Protein AF-A0A1Y6CH41-F1 (afdb_monomer)

Organism: NCBI:txid1513793

Nearest PDB structures (foldseek):
  7mdz-assembly1_HH  TM=3.851E-01  e=5.092E+00  Oryctolagus cuniculus
  8rw1-assembly1_H  TM=3.804E-01  e=4.777E+00  Kluyveromyces lactis NRRL Y-1140
  5bwt-assembly1_A  TM=2.663E-01  e=3.700E+00  Homo sapiens
  5bwv-assembly1_A  TM=2.638E-01  e=6.168E+00  Homo sapiens

Foldseek 3Di:
DPPVVVVVVVVVVVVVVVVVVVPVQPPPDDPPPDPVLQPAPDPPLVPLAPDLFKKWWKFQWPPRAIEIEIDSHPVVLVCCLQVVDPSHQPVCVVTPTPDTSDMGTPVDNDPVVVLVVSVVVQVVVCVVRNNQRYAYRVRSDNDDDDPDD

pLDDT: mean 74.95, std 18.96, range [37.53, 95.12]

Secondary structure (DSSP, 8-state):
--HHHHHHHHHHHHHHHHHHHTTGGGSS---S----TTS-PPP-TTTTTS--S-EEEEEEEGGG-EEEEEES-HHHHHHHHHH-STTS-HHHHHS-EEEEEEEEE-----HHHHHHHHHHHHHHHHHHH-TTTEEEGGG-SSSPPP---

Structure (mmCIF, N/CA/C/O backbone):
data_AF-A0A1Y6CH41-F1
#
_entry.id   AF-A0A1Y6CH41-F1
#
loop_
_atom_site.group_PDB
_atom_site.id
_atom_site.type_symbol
_atom_site.label_atom_id
_atom_site.label_alt_id
_atom_site.label_comp_id
_atom_site.label_asym_id
_atom_site.label_entity_id
_atom_site.label_seq_id
_atom_site.pdbx_PDB_ins_code
_atom_site.Cartn_x
_atom_site.Cartn_y
_atom_site.Cartn_z
_atom_site.occupancy
_atom_site.B_iso_or_equiv
_atom_site.auth_seq_id
_atom_site.auth_comp_id
_atom_site.auth_asym_id
_atom_site.auth_atom_id
_atom_site.pdbx_PDB_model_num
ATOM 1 N N . MET A 1 1 ? -54.659 -36.230 17.495 1.00 55.53 1 MET A N 1
ATOM 2 C CA . MET A 1 1 ? -53.228 -36.479 17.191 1.00 55.53 1 MET A CA 1
ATOM 3 C C . MET A 1 1 ? -52.795 -35.747 15.906 1.00 55.53 1 MET A C 1
ATOM 5 O O . MET A 1 1 ? -52.421 -36.396 14.945 1.00 55.53 1 MET A O 1
ATOM 9 N N . TYR A 1 2 ? -52.825 -34.404 15.866 1.00 55.75 2 TYR A N 1
ATOM 10 C CA . TYR A 1 2 ? -52.482 -33.622 14.650 1.00 55.75 2 TYR A CA 1
ATOM 11 C C . TYR A 1 2 ? -51.278 -32.675 14.812 1.00 55.75 2 TYR A C 1
ATOM 13 O O . TYR A 1 2 ? -50.821 -32.097 13.834 1.00 55.75 2 TYR A O 1
ATOM 21 N N . ILE A 1 3 ? -50.734 -32.530 16.026 1.00 58.47 3 ILE A N 1
ATOM 22 C CA . ILE A 1 3 ? -49.701 -31.523 16.340 1.00 58.47 3 ILE A CA 1
ATOM 23 C C . ILE A 1 3 ? -48.289 -32.007 15.962 1.00 58.47 3 ILE A C 1
ATOM 25 O O . ILE A 1 3 ? -47.437 -31.220 15.563 1.00 58.47 3 ILE A O 1
ATOM 29 N N . VAL A 1 4 ? -48.035 -33.317 16.027 1.00 60.12 4 VAL A N 1
ATOM 30 C CA . VAL A 1 4 ? -46.702 -33.879 15.739 1.00 60.12 4 VAL A CA 1
ATOM 31 C C . VAL A 1 4 ? -46.393 -33.844 14.234 1.00 60.12 4 VAL A C 1
ATOM 33 O O . VAL A 1 4 ? -45.259 -33.584 13.839 1.00 60.12 4 VAL A O 1
ATOM 36 N N . GLY A 1 5 ? -47.409 -34.022 13.381 1.00 56.88 5 GLY A N 1
ATOM 37 C CA . GLY A 1 5 ? -47.248 -34.019 11.923 1.00 56.88 5 GLY A CA 1
ATOM 38 C C . GLY A 1 5 ? -46.904 -32.644 11.340 1.00 56.88 5 GLY A C 1
ATOM 39 O O . GLY A 1 5 ? -46.048 -32.544 10.463 1.00 56.88 5 GLY A O 1
ATOM 40 N N . THR A 1 6 ? -47.504 -31.567 11.855 1.00 60.62 6 THR A N 1
ATOM 41 C CA . THR A 1 6 ? -47.259 -30.190 11.387 1.00 60.62 6 THR A CA 1
ATOM 42 C C . THR A 1 6 ? -45.861 -29.694 11.737 1.00 60.62 6 THR A C 1
ATOM 44 O O . THR A 1 6 ? -45.226 -29.036 10.914 1.00 60.62 6 THR A O 1
ATOM 47 N N . ILE A 1 7 ? -45.333 -30.062 12.907 1.00 66.06 7 ILE A N 1
ATOM 48 C CA . ILE A 1 7 ? -43.971 -29.690 13.320 1.00 66.06 7 ILE A CA 1
ATOM 49 C C . ILE A 1 7 ? -42.929 -30.360 12.412 1.00 66.06 7 ILE A C 1
ATOM 51 O O . ILE A 1 7 ? -41.989 -29.704 11.959 1.00 66.06 7 ILE A O 1
ATOM 55 N N . ILE A 1 8 ? -43.125 -31.639 12.077 1.00 68.25 8 ILE A N 1
ATOM 56 C CA . ILE A 1 8 ? -42.236 -32.375 11.167 1.00 68.25 8 ILE A CA 1
ATOM 57 C C . ILE A 1 8 ? -42.280 -31.764 9.759 1.00 68.25 8 ILE A C 1
ATOM 59 O O . ILE A 1 8 ? -41.235 -31.578 9.134 1.00 68.25 8 ILE A O 1
ATOM 63 N N . PHE A 1 9 ? -43.463 -31.377 9.277 1.00 65.31 9 PHE A N 1
ATOM 64 C CA . PHE A 1 9 ? -43.615 -30.781 7.950 1.00 65.31 9 PHE A CA 1
ATOM 65 C C . PHE A 1 9 ? -42.946 -29.402 7.839 1.00 65.31 9 PHE A C 1
ATOM 67 O O . PHE A 1 9 ? -42.249 -29.131 6.861 1.00 65.31 9 PHE A O 1
ATOM 74 N N . ILE A 1 10 ? -43.068 -28.556 8.870 1.00 68.44 10 ILE A N 1
ATOM 75 C CA . ILE A 1 10 ? -42.373 -27.258 8.942 1.00 68.44 10 ILE A CA 1
ATOM 76 C C . ILE A 1 10 ? -40.852 -27.459 8.966 1.00 68.44 10 ILE A C 1
ATOM 78 O O . ILE A 1 10 ? -40.115 -26.727 8.298 1.00 68.44 10 ILE A O 1
ATOM 82 N N . TRP A 1 11 ? -40.366 -28.479 9.678 1.00 65.44 11 TRP A N 1
ATOM 83 C CA . TRP A 1 11 ? -38.936 -28.787 9.750 1.00 65.44 11 TRP A CA 1
ATOM 84 C C . TRP A 1 11 ? -38.372 -29.308 8.417 1.00 65.44 11 TRP A C 1
ATOM 86 O O . TRP A 1 11 ? -37.263 -28.952 8.015 1.00 65.44 11 TRP A O 1
ATOM 96 N N . ILE A 1 12 ? -39.152 -30.099 7.676 1.00 69.81 12 ILE A N 1
ATOM 97 C CA . ILE A 1 12 ? -38.779 -30.580 6.338 1.00 69.81 12 ILE A CA 1
ATOM 98 C C . ILE A 1 12 ? -38.813 -29.436 5.316 1.00 69.81 12 ILE A C 1
ATOM 100 O O . ILE A 1 12 ? -37.858 -29.276 4.556 1.00 69.81 12 ILE A O 1
ATOM 104 N N . ALA A 1 13 ? -39.856 -28.601 5.323 1.00 66.00 13 ALA A N 1
ATOM 105 C CA . ALA A 1 13 ? -39.999 -27.486 4.386 1.00 66.00 13 ALA A CA 1
ATOM 106 C C . ALA A 1 13 ? -38.895 -26.430 4.564 1.00 66.00 13 ALA A C 1
ATOM 108 O O . ALA A 1 13 ? -38.328 -25.949 3.581 1.00 66.00 13 ALA A O 1
ATOM 109 N N . THR A 1 14 ? -38.513 -26.127 5.808 1.00 61.41 14 THR A N 1
ATOM 110 C CA . THR A 1 14 ? -37.389 -25.221 6.100 1.00 61.41 14 THR A CA 1
ATOM 111 C C . THR A 1 14 ? -36.045 -25.803 5.659 1.00 61.41 14 THR A C 1
ATOM 113 O O . THR A 1 14 ? -35.239 -25.083 5.065 1.00 61.41 14 THR A O 1
ATOM 116 N N . LYS A 1 15 ? -35.809 -27.112 5.837 1.00 62.91 15 LYS A N 1
ATOM 117 C CA . LYS A 1 15 ? -34.614 -27.779 5.288 1.00 62.91 15 LYS A CA 1
ATOM 118 C C . LYS A 1 15 ? -34.585 -27.777 3.759 1.00 62.91 15 LYS A C 1
ATOM 120 O O . LYS A 1 15 ? -33.515 -27.590 3.180 1.00 62.91 15 LYS A O 1
ATOM 125 N N . LEU A 1 16 ? -35.729 -27.970 3.103 1.00 59.69 16 LEU A N 1
ATOM 126 C CA . LEU A 1 16 ? -35.820 -28.013 1.644 1.00 59.69 16 LEU A CA 1
ATOM 127 C C . LEU A 1 16 ? -35.582 -26.629 1.023 1.00 59.69 16 LEU A C 1
ATOM 129 O O . LEU A 1 16 ? -34.819 -26.509 0.067 1.00 59.69 16 LEU A O 1
ATOM 133 N N . LEU A 1 17 ? -36.145 -25.575 1.624 1.00 58.50 17 LEU A N 1
ATOM 134 C CA . LEU A 1 17 ? -35.905 -24.186 1.223 1.00 58.50 17 LEU A CA 1
ATOM 135 C C . LEU A 1 17 ? -34.430 -23.789 1.423 1.00 58.50 17 LEU A C 1
ATOM 137 O O . LEU A 1 17 ? -33.831 -23.141 0.564 1.00 58.50 17 LEU A O 1
ATOM 141 N N . PHE A 1 18 ? -33.807 -24.258 2.509 1.00 57.16 18 PHE A N 1
ATOM 142 C CA . PHE A 1 18 ? -32.377 -24.070 2.770 1.00 57.16 18 PHE A CA 1
ATOM 143 C C . PHE A 1 18 ? -31.482 -24.809 1.758 1.00 57.16 18 PHE A C 1
ATOM 145 O O . PHE A 1 18 ? -30.442 -24.294 1.343 1.00 57.16 18 PHE A O 1
ATOM 152 N N . LEU A 1 19 ? -31.884 -26.005 1.321 1.00 56.47 19 LEU A N 1
ATOM 153 C CA . LEU A 1 19 ? -31.162 -26.784 0.309 1.00 56.47 19 LEU A CA 1
ATOM 154 C C . LEU A 1 19 ? -31.317 -26.198 -1.101 1.00 56.47 19 LEU A C 1
ATOM 156 O O . LEU A 1 19 ? -30.348 -26.177 -1.861 1.00 56.47 19 LEU A O 1
ATOM 160 N N . LEU A 1 20 ? -32.491 -25.663 -1.437 1.00 54.69 20 LEU A N 1
ATOM 161 C CA . LEU A 1 20 ? -32.740 -24.994 -2.717 1.00 54.69 20 LEU A CA 1
ATOM 162 C C . LEU A 1 20 ? -31.997 -23.651 -2.817 1.00 54.69 20 LEU A C 1
ATOM 164 O O . LEU A 1 20 ? -31.413 -23.353 -3.860 1.00 54.69 20 LEU A O 1
ATOM 168 N N . GLY A 1 21 ? -31.889 -22.898 -1.715 1.00 51.19 21 GLY A N 1
ATOM 169 C CA . GLY A 1 21 ? -31.091 -21.665 -1.652 1.00 51.19 21 GLY A CA 1
ATOM 170 C C . GLY A 1 21 ? -29.590 -21.870 -1.910 1.00 51.19 21 GLY A C 1
ATOM 171 O O . GLY A 1 21 ? -28.905 -20.956 -2.367 1.00 51.19 21 GLY A O 1
ATOM 172 N N . ARG A 1 22 ? -29.067 -23.086 -1.697 1.00 50.34 22 ARG A N 1
ATOM 173 C CA . ARG A 1 22 ? -27.657 -23.425 -1.962 1.00 50.34 22 ARG A CA 1
ATOM 174 C C . ARG A 1 22 ? -27.342 -23.723 -3.429 1.00 50.34 22 ARG A C 1
ATOM 176 O O . ARG A 1 22 ? -26.167 -23.748 -3.783 1.00 50.34 22 ARG A O 1
ATOM 183 N N . ARG A 1 23 ? -28.347 -23.924 -4.290 1.00 45.81 23 ARG A N 1
ATOM 184 C CA . ARG A 1 23 ? -28.133 -24.295 -5.703 1.00 45.81 23 ARG A CA 1
ATOM 185 C C . ARG A 1 23 ? -28.122 -23.125 -6.687 1.00 45.81 23 ARG A C 1
ATOM 187 O O . ARG A 1 23 ? -27.509 -23.253 -7.739 1.00 45.81 23 ARG A O 1
ATOM 194 N N . VAL A 1 24 ? -28.691 -21.970 -6.341 1.00 44.03 24 VAL A N 1
ATOM 195 C CA . VAL A 1 24 ? -28.659 -20.786 -7.228 1.00 44.03 24 VAL A CA 1
ATOM 196 C C . VAL A 1 24 ? -27.280 -20.099 -7.218 1.00 44.03 24 VAL A C 1
ATOM 198 O O . VAL A 1 24 ? -26.888 -19.459 -8.187 1.00 44.03 24 VAL A O 1
ATOM 201 N N . HIS A 1 25 ? -26.481 -20.310 -6.168 1.00 40.25 25 HIS A N 1
ATOM 202 C CA . HIS A 1 25 ? -25.129 -19.745 -6.041 1.00 40.25 25 HIS A CA 1
ATOM 203 C C . HIS A 1 25 ? -24.042 -20.472 -6.857 1.00 40.25 25 HIS A C 1
ATOM 205 O O . HIS A 1 25 ? -22.904 -20.014 -6.884 1.00 40.25 25 HIS A O 1
ATOM 211 N N . ALA A 1 26 ? -24.355 -21.601 -7.502 1.00 45.22 26 ALA A N 1
ATOM 212 C CA . ALA A 1 26 ? -23.364 -22.421 -8.206 1.00 45.22 26 ALA A CA 1
ATOM 213 C C . ALA A 1 26 ? -23.194 -22.072 -9.699 1.00 45.22 26 ALA A C 1
ATOM 215 O O . ALA A 1 26 ? -22.219 -22.502 -10.308 1.00 45.22 26 ALA A O 1
ATOM 216 N N . LEU A 1 27 ? -24.118 -21.308 -10.295 1.00 46.72 27 LEU A N 1
ATOM 217 C CA . LEU A 1 27 ? -24.148 -21.043 -11.746 1.00 46.72 27 LEU A CA 1
ATOM 218 C C . LEU A 1 27 ? -23.677 -19.639 -12.149 1.00 46.72 27 LEU A C 1
ATOM 220 O O . LEU A 1 27 ? -23.466 -19.368 -13.326 1.00 46.72 27 LEU A O 1
ATOM 224 N N . LEU A 1 28 ? -23.441 -18.766 -11.177 1.00 44.50 28 LEU A N 1
ATOM 225 C CA . LEU A 1 28 ? -22.747 -17.501 -11.368 1.00 44.50 28 LEU A CA 1
ATOM 226 C C . LEU A 1 28 ? -21.504 -17.586 -10.492 1.00 44.50 28 LEU A C 1
ATOM 228 O O . LEU A 1 28 ? -21.600 -17.452 -9.274 1.00 44.50 28 LEU A O 1
ATOM 232 N N . GLY A 1 29 ? -20.357 -17.909 -11.098 1.00 38.50 29 GLY A N 1
ATOM 233 C CA . GLY A 1 29 ? -19.083 -18.001 -10.382 1.00 38.50 29 GLY A CA 1
ATOM 234 C C . GLY A 1 29 ? -18.882 -16.794 -9.452 1.00 38.50 29 GLY A C 1
ATOM 235 O O . GLY A 1 29 ? -19.325 -15.690 -9.785 1.00 38.50 29 GLY A O 1
ATOM 236 N N . PRO A 1 30 ? -18.259 -16.973 -8.273 1.00 40.41 30 PRO A N 1
ATOM 237 C CA . PRO A 1 30 ? -18.232 -15.930 -7.258 1.00 40.41 30 PRO A CA 1
ATOM 238 C C . PRO A 1 30 ? -17.581 -14.661 -7.828 1.00 40.41 30 PRO A C 1
ATOM 240 O O . PRO A 1 30 ? -16.478 -14.739 -8.382 1.00 40.41 30 PRO A O 1
ATOM 243 N N . PRO A 1 31 ? -18.212 -13.480 -7.692 1.00 39.84 31 PRO A N 1
ATOM 244 C CA . PRO A 1 31 ? -17.647 -12.228 -8.168 1.00 39.84 31 PRO A CA 1
ATOM 245 C C . PRO A 1 31 ? -16.497 -11.815 -7.250 1.00 39.84 31 PRO A C 1
ATOM 247 O O . PRO A 1 31 ? -16.679 -10.985 -6.369 1.00 39.84 31 PRO A O 1
ATOM 250 N N . PHE A 1 32 ? -15.315 -12.419 -7.406 1.00 42.47 32 PHE A N 1
ATOM 251 C CA . PHE A 1 32 ? -14.068 -12.005 -6.746 1.00 42.47 32 PHE A CA 1
ATOM 252 C C . PHE A 1 32 ? -14.208 -11.664 -5.2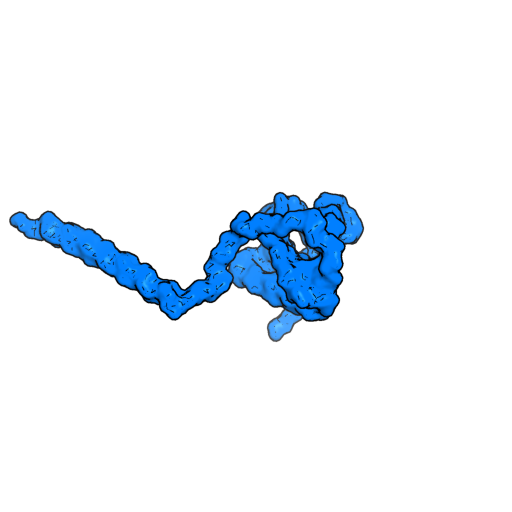44 1.00 42.47 32 PHE A C 1
ATOM 254 O O . PHE A 1 32 ? -13.530 -10.779 -4.722 1.00 42.47 32 PHE A O 1
ATOM 261 N N . THR A 1 33 ? -15.103 -12.345 -4.526 1.00 43.88 33 THR A N 1
ATOM 262 C CA . THR A 1 33 ? -15.434 -12.043 -3.131 1.00 43.88 33 THR A CA 1
ATOM 263 C C . THR A 1 33 ? -15.076 -13.247 -2.280 1.00 43.88 33 THR A C 1
ATOM 265 O O . THR A 1 33 ? -15.518 -14.357 -2.539 1.00 43.88 33 THR A O 1
ATOM 268 N N . GLN A 1 34 ? -14.237 -12.994 -1.273 1.00 37.81 34 GLN A N 1
ATOM 269 C CA . GLN A 1 34 ? -13.581 -13.965 -0.390 1.00 37.81 34 GLN A CA 1
ATOM 270 C C . GLN A 1 34 ? -12.408 -14.747 -0.997 1.00 37.81 34 GLN A C 1
ATOM 272 O O . GLN A 1 34 ? -12.284 -15.954 -0.820 1.00 37.81 34 GLN A O 1
ATOM 277 N N . VAL A 1 35 ? -11.405 -14.031 -1.514 1.00 40.91 35 VAL A N 1
ATOM 278 C CA . VAL A 1 35 ? -10.048 -14.443 -1.121 1.00 40.91 35 VAL A CA 1
ATOM 279 C C . VAL A 1 35 ? -9.963 -14.129 0.370 1.00 40.91 35 VAL A C 1
ATOM 281 O O . VAL A 1 35 ? -9.874 -12.958 0.744 1.00 40.91 35 VAL A O 1
ATOM 284 N N . ARG A 1 36 ? -10.088 -15.143 1.239 1.00 37.66 36 ARG A N 1
ATOM 285 C CA . ARG A 1 36 ? -9.742 -14.985 2.656 1.00 37.66 36 ARG A CA 1
ATOM 286 C C . ARG A 1 36 ? -8.334 -14.440 2.664 1.00 37.66 36 ARG A C 1
ATOM 288 O O . ARG A 1 36 ? -7.392 -15.113 2.257 1.00 37.66 36 ARG A O 1
ATOM 295 N N . ILE A 1 37 ? -8.190 -13.199 3.098 1.00 46.44 37 ILE A N 1
ATOM 296 C CA . ILE A 1 37 ? -6.933 -12.484 2.941 1.00 46.44 37 ILE A CA 1
ATOM 297 C C . ILE A 1 37 ? -5.826 -13.018 3.873 1.00 46.44 37 ILE A C 1
ATOM 299 O O . ILE A 1 37 ? -4.768 -12.427 3.987 1.00 46.44 37 ILE A O 1
ATOM 303 N N . TYR A 1 38 ? -6.063 -14.159 4.521 1.00 37.53 38 TYR A N 1
ATOM 304 C CA . TYR A 1 38 ? -5.115 -14.911 5.333 1.00 37.53 38 TYR A CA 1
ATOM 305 C C . TYR A 1 38 ? -4.567 -16.165 4.621 1.00 37.53 38 TYR A C 1
ATOM 307 O O . TYR A 1 38 ? -3.547 -16.688 5.056 1.00 37.53 38 TYR A O 1
ATOM 315 N N . ASP A 1 39 ? -5.173 -16.621 3.513 1.00 38.94 39 ASP A N 1
ATOM 316 C CA . ASP A 1 39 ? -4.760 -17.859 2.816 1.00 38.94 39 ASP A CA 1
ATOM 317 C C . ASP A 1 39 ? -3.676 -17.639 1.749 1.00 38.94 39 ASP A C 1
ATOM 319 O O . ASP A 1 39 ? -3.155 -18.581 1.149 1.00 38.94 39 ASP A O 1
ATOM 323 N N . LEU A 1 40 ? -3.255 -16.391 1.539 1.00 45.19 40 LEU A N 1
ATOM 324 C CA . LEU A 1 40 ? -2.123 -16.081 0.678 1.00 45.19 40 LEU A CA 1
ATOM 325 C C . LEU A 1 40 ? -0.843 -16.154 1.497 1.00 45.19 40 LEU A C 1
ATOM 327 O O . LEU A 1 40 ? -0.317 -15.144 1.970 1.00 45.19 40 LEU A O 1
ATOM 331 N N . ARG A 1 41 ? -0.324 -17.376 1.645 1.00 43.41 41 ARG A N 1
ATOM 332 C CA . ARG A 1 41 ? 1.042 -17.593 2.124 1.00 43.41 41 ARG A CA 1
ATOM 333 C C . ARG A 1 41 ? 1.949 -16.665 1.295 1.00 43.41 41 ARG A C 1
ATOM 335 O O . ARG A 1 41 ? 1.917 -16.755 0.064 1.00 43.41 41 ARG A O 1
ATOM 342 N N . PRO A 1 42 ? 2.688 -15.722 1.914 1.00 47.38 42 PRO A N 1
ATOM 343 C CA . PRO A 1 42 ? 3.498 -14.782 1.156 1.00 47.38 42 PRO A CA 1
ATOM 344 C C . PRO A 1 42 ? 4.426 -15.595 0.252 1.00 47.38 42 PRO A C 1
ATOM 346 O O . PRO A 1 42 ? 4.988 -16.591 0.724 1.00 47.38 42 PRO A O 1
ATOM 349 N N . PRO A 1 43 ? 4.586 -15.217 -1.030 1.00 54.00 43 PRO A N 1
ATOM 350 C CA . PRO A 1 43 ? 5.463 -15.968 -1.905 1.00 54.00 43 PRO A CA 1
ATOM 351 C C . PRO A 1 43 ? 6.846 -16.037 -1.257 1.00 54.00 43 PRO A C 1
ATOM 353 O O . PRO A 1 43 ? 7.241 -15.098 -0.554 1.00 54.00 43 PRO A O 1
ATOM 356 N N . ASN A 1 44 ? 7.558 -17.153 -1.447 1.00 56.41 44 ASN A N 1
ATOM 357 C CA . ASN A 1 44 ? 8.877 -17.345 -0.851 1.00 56.41 44 ASN A CA 1
ATOM 358 C C . ASN A 1 44 ? 9.727 -16.089 -1.102 1.00 56.41 44 ASN A C 1
ATOM 360 O O . ASN A 1 44 ? 10.050 -15.736 -2.235 1.00 56.41 44 ASN A O 1
ATOM 364 N N . TRP A 1 45 ? 10.057 -15.367 -0.032 1.00 56.84 45 TRP A N 1
ATOM 365 C CA . TRP A 1 45 ? 10.697 -14.057 -0.127 1.00 56.84 45 TRP A CA 1
ATOM 366 C C . TRP A 1 45 ? 12.111 -14.145 -0.715 1.00 56.84 45 TRP A C 1
ATOM 368 O O . TRP A 1 45 ? 12.658 -13.118 -1.121 1.00 56.84 45 TRP A O 1
ATOM 378 N N . ARG A 1 46 ? 12.691 -15.354 -0.791 1.00 50.12 46 ARG A N 1
ATOM 379 C CA . ARG A 1 46 ? 13.971 -15.625 -1.458 1.00 50.12 46 ARG A CA 1
ATOM 380 C C . ARG A 1 46 ? 13.889 -15.488 -2.982 1.00 50.12 46 ARG A C 1
ATOM 382 O O . ARG A 1 46 ? 14.865 -15.057 -3.582 1.00 50.12 46 ARG A O 1
ATOM 389 N N . THR A 1 47 ? 12.742 -15.768 -3.606 1.00 53.88 47 THR A N 1
ATOM 390 C CA . THR A 1 47 ? 12.587 -15.781 -5.077 1.00 53.88 47 THR A CA 1
ATOM 391 C C . THR A 1 47 ? 12.022 -14.480 -5.665 1.00 53.88 47 THR A C 1
ATOM 393 O O . THR A 1 47 ? 12.046 -14.285 -6.874 1.00 53.88 47 THR A O 1
ATOM 396 N N . LEU A 1 48 ? 11.556 -13.540 -4.836 1.00 57.69 48 LEU A N 1
ATOM 397 C CA . LEU A 1 48 ? 10.868 -12.304 -5.265 1.00 57.69 48 LEU A CA 1
ATOM 398 C C . LEU A 1 48 ? 11.798 -11.136 -5.656 1.00 57.69 48 LEU A C 1
ATOM 400 O O . LEU A 1 48 ? 11.342 -10.003 -5.813 1.00 57.69 48 LEU A O 1
ATOM 404 N N . GLY A 1 49 ? 13.105 -11.382 -5.760 1.00 51.94 49 GLY A N 1
ATOM 405 C CA . GLY A 1 49 ? 14.131 -10.339 -5.868 1.00 51.94 49 GLY A CA 1
ATOM 406 C C . GLY A 1 49 ? 14.595 -9.964 -7.277 1.00 51.94 49 GLY A C 1
ATOM 407 O O . GLY A 1 49 ? 15.373 -9.022 -7.387 1.00 51.94 49 GLY A O 1
ATOM 408 N N . GLN A 1 50 ? 14.169 -10.671 -8.329 1.00 53.78 50 GLN A N 1
ATOM 409 C CA . GLN A 1 50 ? 14.810 -10.554 -9.652 1.00 53.78 50 GLN A CA 1
ATOM 410 C C . GLN A 1 50 ? 13.909 -10.048 -10.787 1.00 53.78 50 GLN A C 1
ATOM 412 O O . GLN A 1 50 ? 14.414 -9.651 -11.836 1.00 53.78 50 GLN A O 1
ATOM 417 N N . ASP A 1 51 ? 12.589 -9.992 -10.602 1.00 63.59 51 ASP A N 1
ATOM 418 C CA . ASP A 1 51 ? 11.708 -9.480 -11.652 1.00 63.59 51 ASP A CA 1
ATOM 419 C C . ASP A 1 51 ? 11.636 -7.943 -11.603 1.00 63.59 51 ASP A C 1
ATOM 421 O O . ASP A 1 51 ? 11.296 -7.352 -10.580 1.00 63.59 51 ASP A O 1
ATOM 425 N N . LYS A 1 52 ? 11.906 -7.268 -12.732 1.00 74.56 52 LYS A N 1
ATOM 426 C CA . LYS A 1 52 ? 11.759 -5.800 -12.873 1.00 74.56 52 LYS A CA 1
ATOM 427 C C . LYS A 1 52 ? 10.289 -5.333 -12.803 1.00 74.56 52 LYS A C 1
ATOM 429 O O . LYS A 1 52 ? 10.023 -4.138 -12.985 1.00 74.56 52 LYS A O 1
ATOM 434 N N . ARG A 1 53 ? 9.341 -6.252 -12.603 1.00 87.12 53 ARG A N 1
ATOM 435 C CA . ARG A 1 53 ? 7.902 -5.998 -12.492 1.00 87.12 53 ARG A CA 1
ATOM 436 C C . ARG A 1 53 ? 7.492 -5.510 -11.101 1.00 87.12 53 ARG A C 1
ATOM 438 O O . ARG A 1 53 ? 8.141 -5.778 -10.095 1.00 87.12 53 ARG A O 1
ATOM 445 N N . TYR A 1 54 ? 6.392 -4.767 -11.062 1.00 91.06 54 TYR A N 1
ATOM 446 C CA . TYR A 1 54 ? 5.785 -4.297 -9.825 1.00 91.06 54 TYR A CA 1
ATOM 447 C C . TYR A 1 54 ? 4.976 -5.395 -9.133 1.00 91.06 54 TYR A C 1
ATOM 449 O O . TYR A 1 54 ? 4.278 -6.190 -9.764 1.00 91.06 54 TYR A O 1
ATOM 457 N N . TRP A 1 55 ? 5.034 -5.361 -7.811 1.00 90.94 55 TRP A N 1
ATOM 458 C CA . TRP A 1 55 ? 4.184 -6.081 -6.881 1.00 90.94 55 TRP A CA 1
ATOM 459 C C . TRP A 1 55 ? 3.240 -5.089 -6.225 1.00 90.94 55 TRP A C 1
ATOM 461 O O . TRP A 1 55 ? 3.676 -4.004 -5.842 1.00 90.94 55 TRP A O 1
ATOM 471 N N . LEU A 1 56 ? 1.983 -5.481 -6.070 1.00 91.75 56 LEU A N 1
ATOM 472 C CA . LEU A 1 56 ? 0.999 -4.834 -5.215 1.00 91.75 56 LEU A CA 1
ATOM 473 C C . LEU A 1 56 ? 0.964 -5.582 -3.892 1.00 91.75 56 LEU A C 1
ATOM 475 O O . LEU A 1 56 ? 0.997 -6.808 -3.874 1.00 91.75 56 LEU A O 1
ATOM 479 N N . TYR A 1 57 ? 0.883 -4.869 -2.783 1.00 91.75 57 TYR A N 1
ATOM 480 C CA . TYR A 1 57 ? 0.765 -5.488 -1.477 1.00 91.75 57 TYR A CA 1
ATOM 481 C C . TYR A 1 57 ? -0.242 -4.756 -0.602 1.00 91.75 57 TYR A C 1
ATOM 483 O O . TYR A 1 57 ? -0.472 -3.556 -0.752 1.00 91.75 57 TYR A O 1
ATOM 491 N N . LEU A 1 58 ? -0.824 -5.508 0.325 1.00 93.19 58 LEU A N 1
ATOM 492 C CA . LEU A 1 58 ? -1.747 -5.033 1.342 1.00 93.19 58 LEU A CA 1
ATOM 493 C C . LEU A 1 58 ? -1.154 -5.337 2.716 1.00 93.19 58 LEU A C 1
ATOM 495 O O . LEU A 1 58 ? -0.830 -6.486 3.017 1.00 93.19 58 LEU A O 1
ATOM 499 N N . LEU A 1 59 ? -1.026 -4.310 3.547 1.00 92.62 59 LEU A N 1
ATOM 500 C CA . LEU A 1 59 ? -0.628 -4.406 4.946 1.00 92.62 59 LEU A CA 1
ATOM 501 C C . LEU A 1 59 ? -1.845 -4.228 5.847 1.00 92.62 59 LEU A C 1
ATOM 503 O O . LEU A 1 59 ? -2.650 -3.320 5.624 1.00 92.62 59 LEU A O 1
ATOM 507 N N . HIS A 1 60 ? -1.916 -5.036 6.904 1.00 91.94 60 HIS A N 1
ATOM 508 C CA . HIS A 1 60 ? -2.754 -4.742 8.059 1.00 91.94 60 HIS A CA 1
ATOM 509 C C . HIS A 1 60 ? -1.907 -4.001 9.087 1.00 91.94 60 HIS A C 1
ATOM 511 O O . HIS A 1 60 ? -0.753 -4.352 9.355 1.00 91.94 60 HIS A O 1
ATOM 517 N N . LEU A 1 61 ? -2.479 -2.944 9.639 1.00 93.25 61 LEU A N 1
ATOM 518 C CA . LEU A 1 61 ? -1.844 -2.065 10.603 1.00 93.25 61 LEU A CA 1
ATOM 519 C C . LEU A 1 61 ? -2.592 -2.147 11.939 1.00 93.25 61 LEU A C 1
ATOM 521 O O . LEU A 1 61 ? -3.645 -2.775 12.064 1.00 93.25 61 LEU A O 1
ATOM 525 N N . GLU A 1 62 ? -2.054 -1.472 12.946 1.00 91.44 62 GLU A N 1
ATOM 526 C CA . GLU A 1 62 ? -2.769 -1.193 14.191 1.00 91.44 62 GLU A CA 1
ATOM 527 C C . GLU A 1 62 ? -4.105 -0.473 13.951 1.00 91.44 62 GLU A C 1
ATOM 529 O O . GLU A 1 62 ? -4.331 0.155 12.914 1.00 91.44 62 GLU A O 1
ATOM 534 N N . ASN A 1 63 ? -4.998 -0.554 14.940 1.00 92.12 63 ASN A N 1
ATOM 535 C CA . ASN A 1 63 ? -6.289 0.143 14.955 1.00 92.12 63 ASN A CA 1
ATOM 536 C C . ASN A 1 63 ? -7.187 -0.198 13.751 1.00 92.12 63 ASN A C 1
ATOM 538 O O . ASN A 1 63 ? -7.923 0.657 13.257 1.00 92.12 63 ASN A O 1
ATOM 542 N N . LYS A 1 64 ? -7.106 -1.452 13.273 1.00 91.81 64 LYS A N 1
ATOM 543 C CA . LYS A 1 64 ? -7.882 -1.979 12.135 1.00 91.81 64 LYS A CA 1
ATOM 544 C C . LYS A 1 64 ? -7.708 -1.139 10.856 1.00 91.81 64 LYS A C 1
ATOM 546 O O . LYS A 1 64 ? -8.637 -1.006 10.060 1.00 91.81 64 LYS A O 1
ATOM 551 N N . LYS A 1 65 ? -6.524 -0.543 10.670 1.00 93.88 65 LYS A N 1
ATOM 552 C CA . LYS A 1 65 ? -6.173 0.235 9.475 1.00 93.88 65 LYS A CA 1
ATOM 553 C C . LYS A 1 65 ? -5.432 -0.629 8.460 1.00 93.88 65 LYS A C 1
ATOM 555 O O . LYS A 1 65 ? -4.807 -1.627 8.809 1.00 93.88 65 LYS A O 1
ATOM 560 N N . TYR A 1 66 ? -5.458 -0.200 7.205 1.00 94.25 66 TYR A N 1
ATOM 561 C CA . TYR A 1 66 ? -4.818 -0.889 6.094 1.00 94.25 66 TYR A CA 1
ATOM 562 C C . TYR A 1 66 ? -3.978 0.065 5.254 1.00 94.25 66 TYR A C 1
ATOM 564 O O . TYR A 1 66 ? -4.278 1.261 5.141 1.00 94.25 66 TYR A O 1
ATOM 572 N N . TYR A 1 67 ? -2.936 -0.486 4.638 1.00 95.00 67 TYR A N 1
ATOM 573 C CA . TYR A 1 67 ? -2.127 0.222 3.657 1.00 95.00 67 TYR A CA 1
ATOM 574 C C . TYR A 1 67 ? -1.923 -0.611 2.401 1.00 95.00 67 TYR A C 1
ATOM 576 O O . TYR A 1 67 ? -1.510 -1.766 2.478 1.00 95.00 67 TYR A O 1
ATOM 584 N N . VAL A 1 68 ? -2.191 -0.006 1.252 1.00 95.12 68 VAL A N 1
ATOM 585 C CA . VAL A 1 68 ? -1.892 -0.561 -0.064 1.00 95.12 68 VAL A CA 1
ATOM 586 C C . VAL A 1 68 ? -0.625 0.106 -0.573 1.00 95.12 68 VAL A C 1
ATOM 588 O O . VAL A 1 68 ? -0.501 1.328 -0.505 1.00 95.12 68 VAL A O 1
ATOM 591 N N . GLY A 1 69 ? 0.302 -0.694 -1.085 1.00 94.50 69 GLY A N 1
ATOM 592 C CA . GLY A 1 69 ? 1.524 -0.186 -1.683 1.00 94.50 69 GLY A CA 1
ATOM 593 C C . GLY A 1 69 ? 1.934 -0.970 -2.918 1.00 94.50 69 GLY A C 1
ATOM 594 O O . GLY A 1 69 ? 1.556 -2.130 -3.095 1.00 94.50 69 GLY A O 1
ATOM 595 N N . ILE A 1 70 ? 2.766 -0.349 -3.753 1.00 94.12 70 ILE A N 1
ATOM 596 C CA . ILE A 1 70 ? 3.482 -1.033 -4.833 1.00 94.12 70 ILE A CA 1
ATOM 597 C C . ILE A 1 70 ? 4.999 -0.973 -4.651 1.00 94.12 70 ILE A C 1
ATOM 599 O O . ILE A 1 70 ? 5.553 -0.030 -4.078 1.00 94.12 70 ILE A O 1
ATOM 603 N N . THR A 1 71 ? 5.702 -1.994 -5.143 1.00 92.25 71 THR A N 1
ATOM 604 C CA . THR A 1 71 ? 7.172 -2.033 -5.153 1.00 92.25 71 THR A CA 1
ATOM 605 C C . THR A 1 71 ? 7.710 -2.999 -6.205 1.00 92.25 71 THR A C 1
ATOM 607 O O . THR A 1 71 ? 7.075 -3.997 -6.516 1.00 92.25 71 THR A O 1
ATOM 610 N N . LYS A 1 72 ? 8.916 -2.745 -6.722 1.00 89.81 72 LYS A N 1
ATOM 611 C CA . LYS A 1 72 ? 9.684 -3.736 -7.504 1.00 89.81 72 LYS A CA 1
ATOM 612 C C . LYS A 1 72 ? 10.515 -4.673 -6.622 1.00 89.81 72 LYS A C 1
ATOM 614 O O . LYS A 1 72 ? 11.025 -5.676 -7.088 1.00 89.81 72 LYS A O 1
ATOM 619 N N . ASN A 1 73 ? 10.691 -4.328 -5.346 1.00 88.38 73 ASN A N 1
ATOM 620 C CA . ASN A 1 73 ? 11.494 -5.098 -4.403 1.00 88.38 73 ASN A CA 1
ATOM 621 C C . ASN A 1 73 ? 10.791 -5.137 -3.042 1.00 88.38 73 ASN A C 1
ATOM 623 O O . ASN A 1 73 ? 10.837 -4.173 -2.269 1.00 88.38 73 ASN A O 1
ATOM 627 N N . LEU A 1 74 ? 10.123 -6.256 -2.765 1.00 85.50 74 LEU A N 1
ATOM 628 C CA . LEU A 1 74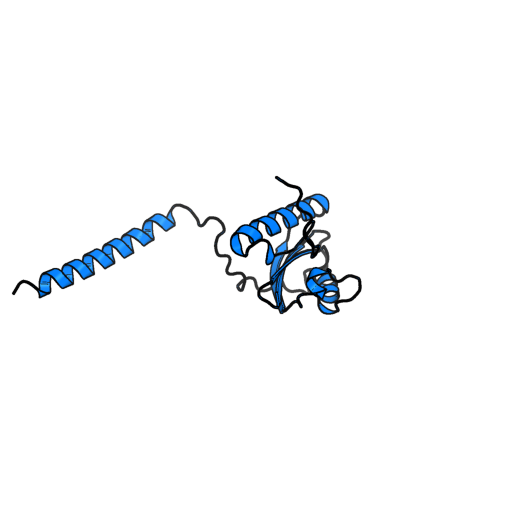 ? 9.375 -6.473 -1.525 1.00 85.50 74 LEU A CA 1
ATOM 629 C C . LEU A 1 74 ? 10.288 -6.556 -0.302 1.00 85.50 74 LEU A C 1
ATOM 631 O O . LEU A 1 74 ? 9.937 -6.026 0.746 1.00 85.50 74 LEU A O 1
ATOM 635 N N . LYS A 1 75 ? 11.482 -7.152 -0.427 1.00 85.94 75 LYS A N 1
ATOM 636 C CA . LYS A 1 75 ? 12.435 -7.282 0.689 1.00 85.94 75 LYS A CA 1
ATOM 637 C C . LYS A 1 75 ? 12.916 -5.912 1.169 1.00 85.94 75 LYS A C 1
ATOM 639 O O . LYS A 1 75 ? 12.893 -5.636 2.368 1.00 85.94 75 LYS A O 1
ATOM 644 N N . ARG A 1 76 ? 13.309 -5.039 0.233 1.00 87.88 76 ARG A N 1
ATOM 645 C CA . ARG A 1 76 ? 13.685 -3.651 0.535 1.00 87.88 76 ARG A CA 1
ATOM 646 C C . ARG A 1 76 ? 12.504 -2.890 1.129 1.00 87.88 76 ARG A C 1
ATOM 648 O O . ARG A 1 76 ? 12.667 -2.238 2.153 1.00 87.88 76 ARG A O 1
ATOM 655 N N . ARG A 1 77 ? 11.322 -3.003 0.516 1.00 90.50 77 ARG A N 1
ATOM 656 C CA . ARG A 1 77 ? 10.128 -2.272 0.954 1.00 90.50 77 ARG A CA 1
ATOM 657 C C . ARG A 1 77 ? 9.689 -2.665 2.362 1.00 90.50 77 ARG A C 1
ATOM 659 O O . ARG A 1 77 ? 9.521 -1.782 3.190 1.00 90.50 77 ARG A O 1
ATOM 666 N N . ARG A 1 78 ? 9.642 -3.964 2.663 1.00 88.19 78 ARG A N 1
ATOM 667 C CA . ARG A 1 78 ? 9.383 -4.485 4.011 1.00 88.19 78 ARG A CA 1
ATOM 668 C C . ARG A 1 78 ? 10.349 -3.890 5.033 1.00 88.19 78 ARG A C 1
ATOM 670 O O . ARG A 1 78 ? 9.925 -3.426 6.082 1.00 88.19 78 ARG A O 1
ATOM 677 N N . ARG A 1 79 ? 11.649 -3.858 4.729 1.00 87.75 79 ARG A N 1
ATOM 678 C CA . ARG A 1 79 ? 12.637 -3.248 5.630 1.00 87.75 79 ARG A CA 1
ATOM 679 C C . ARG A 1 79 ? 12.320 -1.771 5.892 1.00 87.75 79 ARG A C 1
ATOM 681 O O . ARG A 1 79 ? 12.287 -1.359 7.044 1.00 87.75 79 ARG A O 1
ATOM 688 N N . GLU A 1 80 ? 12.053 -0.997 4.842 1.00 89.81 80 GLU A N 1
ATOM 689 C CA . GLU A 1 80 ? 11.736 0.437 4.949 1.00 89.81 80 GLU A CA 1
ATOM 690 C C . GLU A 1 80 ? 10.450 0.703 5.751 1.00 89.81 80 GLU A C 1
ATOM 692 O O . GLU A 1 80 ? 10.377 1.670 6.509 1.00 89.81 80 GLU A O 1
ATOM 697 N N . GLU A 1 81 ? 9.450 -0.165 5.613 1.00 87.38 81 GLU A N 1
ATOM 698 C CA . GLU A 1 81 ? 8.168 -0.075 6.316 1.00 87.38 81 GLU A CA 1
ATOM 699 C C . GLU A 1 81 ? 8.302 -0.372 7.812 1.00 87.38 81 GLU A C 1
ATOM 701 O O . GLU A 1 81 ? 7.765 0.379 8.627 1.00 87.38 81 GLU A O 1
ATOM 706 N N . TRP A 1 82 ? 9.064 -1.409 8.176 1.00 86.50 82 TRP A N 1
ATOM 707 C CA . TRP A 1 82 ? 9.281 -1.804 9.572 1.00 86.50 82 TRP A CA 1
ATOM 708 C C . TRP A 1 82 ? 10.273 -0.898 10.308 1.00 86.50 82 TRP A C 1
ATOM 710 O O . TRP A 1 82 ? 10.078 -0.626 11.489 1.00 86.50 82 TRP A O 1
ATOM 720 N N . GLN A 1 83 ? 11.303 -0.384 9.627 1.00 88.88 83 GLN A N 1
ATOM 721 C CA . GLN A 1 83 ? 12.287 0.522 10.237 1.00 88.88 83 GLN A CA 1
ATOM 722 C C . GLN A 1 83 ? 11.728 1.924 10.521 1.00 88.88 83 GLN A C 1
ATOM 724 O O . GLN A 1 83 ? 12.340 2.684 11.262 1.00 88.88 83 GLN A O 1
ATOM 729 N N . ARG A 1 84 ? 10.585 2.296 9.923 1.00 82.69 84 ARG A N 1
ATOM 730 C CA . ARG A 1 84 ? 9.889 3.581 10.150 1.00 82.69 84 ARG A CA 1
ATOM 731 C C . ARG A 1 84 ? 10.741 4.847 9.920 1.00 82.69 84 ARG A C 1
ATOM 733 O O . ARG A 1 84 ? 10.379 5.927 10.380 1.00 82.69 84 ARG A O 1
ATOM 740 N N . GLY A 1 85 ? 11.813 4.745 9.131 1.00 83.81 85 GLY A N 1
ATOM 741 C CA . GLY A 1 85 ? 12.682 5.868 8.755 1.00 83.81 85 GLY A CA 1
ATOM 742 C C . GLY A 1 85 ? 12.070 6.822 7.715 1.00 83.81 85 GLY A C 1
ATOM 743 O O . GLY A 1 85 ? 10.865 6.828 7.454 1.00 83.81 85 GLY A O 1
ATOM 744 N N . ASN A 1 86 ? 12.900 7.636 7.059 1.00 84.31 86 ASN A N 1
ATOM 745 C CA . ASN A 1 86 ? 12.437 8.657 6.100 1.00 84.31 86 ASN A CA 1
ATOM 746 C C . ASN A 1 86 ? 11.700 8.090 4.877 1.00 84.31 86 ASN A C 1
ATOM 748 O O . ASN A 1 86 ? 10.807 8.742 4.345 1.00 84.31 86 ASN A O 1
ATOM 752 N N . ARG A 1 87 ? 12.017 6.856 4.474 1.00 85.44 87 ARG A N 1
ATOM 753 C CA . ARG A 1 87 ? 11.370 6.165 3.345 1.00 85.44 87 ARG A CA 1
ATOM 754 C C . ARG A 1 87 ? 10.059 5.464 3.717 1.00 85.44 87 ARG A C 1
ATOM 756 O O . ARG A 1 87 ? 9.376 4.947 2.834 1.00 85.44 87 ARG A O 1
ATOM 763 N N . CYS A 1 88 ? 9.709 5.438 5.004 1.00 87.12 88 CYS A N 1
ATOM 764 C CA . CYS A 1 88 ? 8.462 4.857 5.479 1.00 87.12 88 CYS A CA 1
ATOM 765 C C . CYS A 1 88 ? 7.283 5.791 5.145 1.00 87.12 88 CYS A C 1
ATOM 767 O O . CYS A 1 88 ? 7.355 6.991 5.446 1.00 87.12 88 CYS A O 1
ATOM 769 N N . PRO A 1 89 ? 6.189 5.275 4.554 1.00 86.88 89 PRO A N 1
ATOM 770 C CA . PRO A 1 89 ? 4.984 6.059 4.315 1.00 86.88 89 PRO A CA 1
ATOM 771 C C . PRO A 1 89 ? 4.475 6.732 5.595 1.00 86.88 89 PRO A C 1
ATOM 773 O O . PRO A 1 89 ? 4.431 6.114 6.658 1.00 86.88 89 PRO A O 1
ATOM 776 N N . LYS A 1 90 ? 4.018 7.988 5.492 1.00 90.12 90 LYS A N 1
ATOM 777 C CA . LYS A 1 90 ? 3.502 8.752 6.646 1.00 90.12 90 LYS A CA 1
ATOM 778 C C . LYS A 1 90 ? 2.396 7.997 7.391 1.00 90.12 90 LYS A C 1
ATOM 780 O O . LYS A 1 90 ? 2.370 8.009 8.614 1.00 90.12 90 LYS A O 1
ATOM 785 N N . TRP A 1 91 ? 1.532 7.290 6.661 1.00 91.81 91 TRP A N 1
ATOM 786 C CA . TRP A 1 91 ? 0.470 6.471 7.247 1.00 91.81 91 TRP A CA 1
ATOM 787 C C . TRP A 1 91 ? 0.995 5.358 8.167 1.00 91.81 91 TRP A C 1
ATOM 789 O O . TRP A 1 91 ? 0.454 5.161 9.249 1.00 91.81 91 TRP A O 1
ATOM 799 N N . LEU A 1 92 ? 2.096 4.699 7.792 1.00 89.38 92 LEU A N 1
ATOM 800 C CA . LEU A 1 92 ? 2.744 3.652 8.595 1.00 89.38 92 LEU A CA 1
ATOM 801 C C . LEU A 1 92 ? 3.510 4.214 9.802 1.00 89.38 92 LEU A C 1
ATOM 803 O O . LEU A 1 92 ? 3.775 3.508 10.777 1.00 89.38 92 LEU A O 1
ATOM 807 N N . LYS A 1 93 ? 3.872 5.502 9.763 1.00 89.25 93 LYS A N 1
ATOM 808 C CA . LYS A 1 93 ? 4.415 6.196 10.935 1.00 89.25 93 LYS A CA 1
ATOM 809 C C . LYS A 1 93 ? 3.337 6.438 11.989 1.00 89.25 93 LYS A C 1
ATOM 811 O O . LYS A 1 93 ? 3.669 6.403 13.167 1.00 89.25 93 LYS A O 1
ATOM 816 N N . ILE A 1 94 ? 2.083 6.629 11.587 1.00 90.94 94 ILE A N 1
ATOM 817 C CA . ILE A 1 94 ? 0.951 6.828 12.503 1.00 90.94 94 ILE A CA 1
ATOM 818 C C . ILE A 1 94 ? 0.401 5.479 12.986 1.00 90.94 94 ILE A C 1
ATOM 820 O O . ILE A 1 94 ? 0.161 5.303 14.175 1.00 90.94 94 ILE A O 1
ATOM 824 N N . HIS A 1 95 ? 0.237 4.516 12.077 1.00 92.25 95 HIS A N 1
ATOM 825 C CA . HIS A 1 95 ? -0.321 3.195 12.364 1.00 92.25 95 HIS A CA 1
ATOM 826 C C . HIS A 1 95 ? 0.718 2.113 12.072 1.00 92.25 95 HIS A C 1
ATOM 828 O O . HIS A 1 95 ? 1.065 1.891 10.909 1.00 92.25 95 HIS A O 1
ATOM 834 N N . ARG A 1 96 ? 1.231 1.432 13.106 1.00 90.44 96 ARG A N 1
ATOM 835 C CA . ARG A 1 96 ? 2.338 0.485 12.909 1.00 90.44 96 ARG A CA 1
ATOM 836 C C . ARG A 1 96 ? 1.881 -0.726 12.086 1.00 90.44 96 ARG A C 1
ATOM 838 O O . ARG A 1 96 ? 0.783 -1.237 12.327 1.00 90.44 96 ARG A O 1
ATOM 845 N N . PRO A 1 97 ? 2.703 -1.212 11.139 1.00 91.69 97 PRO A N 1
ATOM 846 C CA . PRO A 1 97 ? 2.399 -2.429 10.402 1.00 91.69 97 PRO A CA 1
ATOM 847 C C . PRO A 1 97 ? 2.424 -3.640 11.332 1.00 91.69 97 PRO A C 1
ATOM 849 O O . PRO A 1 97 ? 3.342 -3.810 12.132 1.00 91.69 97 PRO A O 1
ATOM 852 N N . ARG A 1 98 ? 1.406 -4.489 11.211 1.00 90.12 98 ARG A N 1
ATOM 853 C CA . ARG A 1 98 ? 1.288 -5.750 11.949 1.00 90.12 98 ARG A CA 1
ATOM 854 C C . ARG A 1 98 ? 1.605 -6.955 11.067 1.00 90.12 98 ARG A C 1
ATOM 856 O O . ARG A 1 98 ? 2.062 -7.968 11.581 1.00 90.12 98 ARG A O 1
ATOM 863 N N . GLY A 1 99 ? 1.466 -6.813 9.750 1.00 86.00 99 GLY A N 1
ATOM 864 C CA . GLY A 1 99 ? 1.866 -7.838 8.796 1.00 86.00 99 GLY A CA 1
ATOM 865 C C . GLY A 1 99 ? 1.336 -7.589 7.390 1.00 86.00 99 GLY A C 1
ATOM 866 O O . GLY A 1 99 ? 0.563 -6.658 7.139 1.00 86.00 99 GLY A O 1
ATOM 867 N N . TYR A 1 100 ? 1.783 -8.432 6.461 1.00 85.75 100 TYR A N 1
ATOM 868 C CA . TYR A 1 100 ? 1.232 -8.481 5.113 1.00 85.75 100 TYR A CA 1
ATOM 869 C C . TYR A 1 100 ? -0.002 -9.359 5.109 1.00 85.75 100 TYR A C 1
ATOM 871 O O . TYR A 1 100 ? 0.038 -10.509 5.526 1.00 85.75 100 TYR A O 1
ATOM 879 N N . VAL A 1 101 ? -1.069 -8.782 4.590 1.00 88.25 101 VAL A N 1
ATOM 880 C CA . VAL A 1 101 ? -2.319 -9.459 4.301 1.00 88.25 101 VAL A CA 1
ATOM 881 C C . VAL A 1 101 ? -2.230 -10.141 2.931 1.00 88.25 101 VAL A C 1
ATOM 883 O O . VAL A 1 101 ? -2.613 -11.284 2.761 1.00 88.25 101 VAL A O 1
ATOM 886 N N . GLY A 1 102 ? -1.668 -9.467 1.928 1.00 83.88 102 GLY A N 1
ATOM 887 C CA . GLY A 1 102 ? -1.543 -10.056 0.597 1.00 83.88 102 GLY A CA 1
ATOM 888 C C . GLY A 1 102 ? -0.453 -9.406 -0.231 1.00 83.88 102 GLY A C 1
ATOM 889 O O . GLY A 1 102 ? -0.084 -8.253 0.000 1.00 83.88 102 GLY A O 1
ATOM 890 N N . VAL A 1 103 ? 0.065 -10.161 -1.196 1.00 85.50 103 VAL A N 1
ATOM 891 C CA . VAL A 1 103 ? 1.082 -9.721 -2.153 1.00 85.50 103 VAL A CA 1
ATOM 892 C C . VAL A 1 103 ? 0.742 -10.312 -3.519 1.00 85.50 103 VAL A C 1
ATOM 894 O O . VAL A 1 103 ? 0.632 -11.526 -3.657 1.00 85.50 103 VAL A O 1
ATOM 897 N N . TYR A 1 1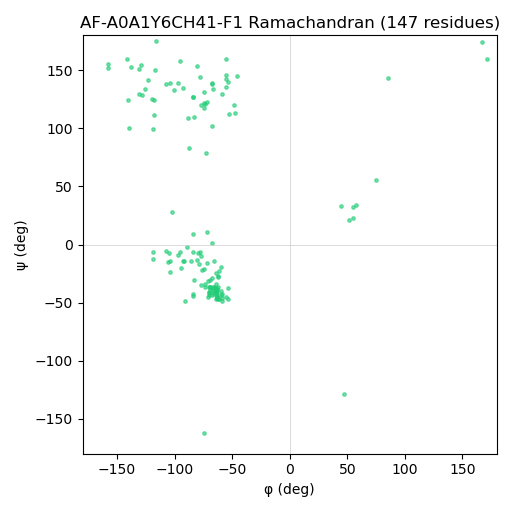04 ? 0.605 -9.457 -4.528 1.00 85.06 104 TYR A N 1
ATOM 898 C CA . TYR A 1 104 ? 0.120 -9.806 -5.858 1.00 85.06 104 TYR A CA 1
ATOM 899 C C . TYR A 1 104 ? 1.098 -9.307 -6.931 1.00 85.06 104 TYR A C 1
ATOM 901 O O . TYR A 1 104 ? 1.454 -8.124 -6.931 1.00 85.06 104 TYR A O 1
ATOM 909 N N . PRO A 1 105 ? 1.546 -10.158 -7.869 1.00 86.00 105 PRO A N 1
ATOM 910 C CA . PRO A 1 105 ? 2.353 -9.700 -8.993 1.00 86.00 105 PRO A CA 1
ATOM 911 C C . PRO A 1 105 ? 1.479 -8.902 -9.966 1.00 86.00 105 PRO A C 1
ATOM 913 O O . PRO A 1 105 ? 0.521 -9.438 -10.516 1.00 86.00 105 PRO A O 1
ATOM 916 N N . LEU A 1 106 ? 1.835 -7.649 -10.260 1.00 84.38 106 LEU A N 1
ATOM 917 C CA . LEU A 1 106 ? 1.106 -6.842 -11.252 1.00 84.38 106 LEU A CA 1
ATOM 918 C C . LEU A 1 106 ? 1.493 -7.170 -12.696 1.00 84.38 106 LEU A C 1
ATOM 920 O O . LEU A 1 106 ? 0.913 -6.630 -13.634 1.00 84.38 106 LEU A O 1
ATOM 924 N N . ARG A 1 107 ? 2.517 -8.013 -12.883 1.00 85.00 107 ARG A N 1
ATOM 925 C CA . ARG A 1 107 ? 3.050 -8.434 -14.189 1.00 85.00 107 ARG A CA 1
ATOM 926 C C . ARG A 1 107 ? 3.387 -7.271 -15.142 1.00 85.00 107 ARG A C 1
ATOM 928 O O . ARG A 1 107 ? 3.545 -7.490 -16.336 1.00 85.00 107 ARG A O 1
ATOM 935 N N . THR A 1 108 ? 3.583 -6.060 -14.618 1.00 84.06 108 THR A N 1
ATOM 936 C CA . THR A 1 108 ? 3.925 -4.854 -15.383 1.00 84.06 108 THR A CA 1
ATOM 937 C C . THR A 1 108 ? 5.227 -4.241 -14.886 1.00 84.06 108 THR A C 1
ATOM 939 O O . THR A 1 108 ? 5.487 -4.215 -13.683 1.00 84.06 108 THR A O 1
ATOM 942 N N . LYS A 1 109 ? 6.055 -3.737 -15.806 1.00 91.25 109 LYS A N 1
ATOM 943 C CA . LYS A 1 109 ? 7.243 -2.923 -15.488 1.00 91.25 109 LYS A CA 1
ATOM 944 C C . LYS A 1 109 ? 6.935 -1.420 -15.495 1.00 91.25 109 LYS A C 1
ATOM 946 O O . LYS A 1 109 ? 7.747 -0.648 -14.978 1.00 91.25 109 LYS A O 1
ATOM 951 N N . ASP A 1 110 ? 5.787 -1.036 -16.056 1.00 91.88 110 ASP A N 1
ATOM 952 C CA . ASP A 1 110 ? 5.309 0.342 -16.139 1.00 91.88 110 ASP A CA 1
ATOM 953 C C . ASP A 1 110 ? 4.800 0.816 -14.773 1.00 91.88 110 ASP A C 1
ATOM 955 O O . ASP A 1 110 ? 3.895 0.225 -14.175 1.00 91.88 110 ASP A O 1
ATOM 959 N N . LYS A 1 111 ? 5.413 1.901 -14.298 1.00 91.88 111 LYS A N 1
ATOM 960 C CA . LYS A 1 111 ? 5.098 2.544 -13.028 1.00 91.88 111 LYS A CA 1
ATOM 961 C C . LYS A 1 111 ? 3.712 3.184 -13.037 1.00 91.88 111 LYS A C 1
ATOM 963 O O . LYS A 1 111 ? 2.984 2.994 -12.070 1.00 91.88 111 LYS A O 1
ATOM 968 N N . ARG A 1 112 ? 3.330 3.888 -14.109 1.00 91.75 112 ARG A N 1
ATOM 969 C CA . ARG A 1 112 ? 2.036 4.587 -14.181 1.00 91.75 112 ARG A CA 1
ATOM 970 C C . ARG A 1 112 ? 0.891 3.584 -14.114 1.00 91.75 112 ARG A C 1
ATOM 972 O O . ARG A 1 112 ? -0.024 3.742 -13.311 1.00 91.75 112 ARG A O 1
ATOM 979 N N . LYS A 1 113 ? 0.999 2.492 -14.877 1.00 90.94 113 LYS A N 1
ATOM 980 C CA . LYS A 1 113 ? 0.049 1.375 -14.809 1.00 90.94 113 LYS A CA 1
ATOM 981 C C . LYS A 1 113 ? -0.024 0.767 -13.404 1.00 90.94 113 LYS A C 1
ATOM 983 O O . LYS A 1 113 ? -1.114 0.486 -12.914 1.00 90.94 113 LYS A O 1
ATOM 988 N N . ALA A 1 114 ? 1.114 0.585 -12.731 1.00 91.75 114 ALA A N 1
ATOM 989 C CA . ALA A 1 114 ? 1.134 0.065 -11.365 1.00 91.75 114 ALA A CA 1
ATOM 990 C C . ALA A 1 114 ? 0.451 1.012 -10.357 1.00 91.75 114 ALA A C 1
ATOM 992 O O . ALA A 1 114 ? -0.324 0.543 -9.526 1.00 91.75 114 A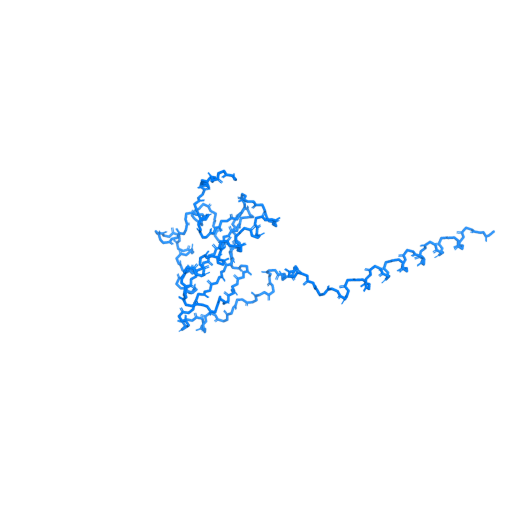LA A O 1
ATOM 993 N N . GLU A 1 115 ? 0.681 2.325 -10.455 1.00 92.94 115 GLU A N 1
ATOM 994 C CA . GLU A 1 115 ? 0.052 3.350 -9.601 1.00 92.94 115 GLU A CA 1
ATOM 995 C C . GLU A 1 115 ? -1.468 3.448 -9.833 1.00 92.94 115 GLU A C 1
ATOM 997 O O . GLU A 1 115 ? -2.244 3.629 -8.889 1.00 92.94 115 GLU A O 1
ATOM 1002 N N . GLN A 1 116 ? -1.919 3.281 -11.081 1.00 89.75 116 GLN A N 1
ATOM 1003 C CA . GLN A 1 116 ? -3.344 3.205 -11.420 1.00 89.75 116 GLN A CA 1
ATOM 1004 C C . GLN A 1 116 ? -4.009 1.982 -10.777 1.00 89.75 116 GLN A C 1
ATOM 1006 O O . GLN A 1 116 ? -5.065 2.117 -10.156 1.00 89.75 116 GLN A O 1
ATOM 1011 N N . ILE A 1 117 ? -3.370 0.809 -10.864 1.00 90.81 117 ILE A N 1
ATOM 1012 C CA . ILE A 1 117 ? -3.862 -0.421 -10.226 1.00 90.81 117 ILE A CA 1
ATOM 1013 C C . ILE A 1 117 ? -3.893 -0.264 -8.701 1.00 90.81 117 ILE A C 1
ATOM 1015 O O . ILE A 1 117 ? -4.900 -0.586 -8.074 1.00 90.81 117 ILE A O 1
ATOM 1019 N N . GLU A 1 118 ? -2.831 0.278 -8.099 1.00 94.12 118 GLU A N 1
ATOM 1020 C CA . GLU A 1 118 ? -2.758 0.565 -6.660 1.00 94.12 118 GLU A CA 1
ATOM 1021 C C . GLU A 1 118 ? -3.921 1.449 -6.193 1.00 94.12 118 GLU A C 1
ATOM 1023 O O . GLU A 1 118 ? -4.577 1.174 -5.184 1.00 94.12 118 GLU A O 1
ATOM 1028 N N . SER A 1 119 ? -4.207 2.503 -6.957 1.00 91.56 119 SER A N 1
ATOM 1029 C CA . SER A 1 119 ? -5.264 3.464 -6.651 1.00 91.56 119 SER A CA 1
ATOM 1030 C C . SER A 1 119 ? -6.656 2.857 -6.815 1.00 91.56 119 SER A C 1
ATOM 1032 O O . SER A 1 119 ? -7.522 3.081 -5.968 1.00 91.56 119 SER A O 1
ATOM 1034 N N . ALA A 1 120 ? -6.877 2.056 -7.860 1.00 90.75 120 ALA A N 1
ATOM 1035 C CA . ALA A 1 120 ? -8.126 1.325 -8.058 1.00 90.75 120 ALA A CA 1
ATOM 1036 C C . ALA A 1 120 ? -8.366 0.304 -6.934 1.00 90.75 120 ALA A C 1
ATOM 1038 O O . ALA A 1 120 ? -9.457 0.260 -6.365 1.00 90.75 120 ALA A O 1
ATOM 1039 N N . PHE A 1 121 ? -7.331 -0.448 -6.544 1.00 92.88 121 PHE A N 1
ATOM 1040 C CA . PHE A 1 121 ? -7.402 -1.406 -5.440 1.00 92.88 121 PHE A CA 1
ATOM 1041 C C . PHE A 1 121 ? -7.689 -0.712 -4.103 1.00 92.88 121 PHE A C 1
ATOM 1043 O O . PHE A 1 121 ? -8.554 -1.144 -3.345 1.00 92.88 121 PHE A O 1
ATOM 1050 N N . THR A 1 122 ? -7.047 0.430 -3.846 1.00 92.44 122 THR A N 1
ATOM 1051 C CA . THR A 1 122 ? -7.315 1.260 -2.661 1.00 92.44 122 THR A CA 1
ATOM 1052 C C . THR A 1 122 ? -8.779 1.710 -2.606 1.00 92.44 122 THR A C 1
ATOM 1054 O O . THR A 1 122 ? -9.425 1.569 -1.568 1.00 92.44 122 THR A O 1
ATOM 1057 N N . LYS A 1 123 ? -9.336 2.197 -3.725 1.00 90.31 123 LYS A N 1
ATOM 1058 C CA . LYS A 1 123 ? -10.753 2.592 -3.821 1.00 90.31 123 LYS A CA 1
ATOM 1059 C C . LYS A 1 123 ? -11.703 1.413 -3.629 1.00 90.31 123 LYS A C 1
ATOM 1061 O O . LYS A 1 123 ? -12.750 1.576 -3.011 1.00 90.31 123 LYS A O 1
ATOM 1066 N N . HIS A 1 124 ? -11.354 0.235 -4.139 1.00 89.62 124 HIS A N 1
ATOM 1067 C CA . HIS A 1 124 ? -12.137 -0.974 -3.906 1.00 89.62 124 HIS A CA 1
ATOM 1068 C C . HIS A 1 124 ? -12.190 -1.308 -2.408 1.00 89.62 124 HIS A C 1
ATOM 1070 O O . HIS A 1 124 ? -13.272 -1.480 -1.853 1.00 89.62 124 HIS A O 1
ATOM 1076 N N . LEU A 1 125 ? -11.044 -1.276 -1.722 1.00 89.81 125 LEU A N 1
ATOM 1077 C CA . LEU A 1 125 ? -10.981 -1.502 -0.279 1.00 89.81 125 LEU A CA 1
ATOM 1078 C C . LEU A 1 125 ? -11.728 -0.441 0.541 1.00 89.81 125 LEU A C 1
ATOM 1080 O O . LEU A 1 125 ? -12.173 -0.745 1.644 1.00 89.81 125 LEU A O 1
ATOM 1084 N N . TRP A 1 126 ? -11.929 0.778 0.030 1.00 91.75 126 TRP A N 1
ATOM 1085 C CA . TRP A 1 126 ? -12.797 1.761 0.693 1.00 91.75 126 TRP A CA 1
ATOM 1086 C C . TRP A 1 126 ? -14.251 1.320 0.768 1.00 91.75 126 TRP A C 1
ATOM 1088 O O . TRP A 1 126 ? -14.905 1.636 1.757 1.00 91.75 126 TRP A O 1
ATOM 1098 N N . LYS A 1 127 ? -14.743 0.590 -0.237 1.00 88.50 127 LYS A N 1
ATOM 1099 C CA . LYS A 1 127 ? -16.109 0.051 -0.224 1.00 88.50 127 LYS A CA 1
ATOM 1100 C C . LYS A 1 127 ? -16.280 -1.028 0.848 1.00 88.50 127 LYS A C 1
ATOM 1102 O O . LYS A 1 127 ? -17.369 -1.183 1.376 1.00 88.50 127 LYS A O 1
ATOM 1107 N N . VAL A 1 128 ? -15.200 -1.742 1.175 1.00 89.88 128 VAL A N 1
ATOM 1108 C CA . VAL A 1 128 ? -15.203 -2.863 2.129 1.00 89.88 128 VAL A CA 1
ATOM 1109 C C . VAL A 1 128 ? -14.912 -2.401 3.558 1.00 89.88 128 VAL A C 1
ATOM 1111 O O . VAL A 1 128 ? -15.620 -2.766 4.488 1.00 89.88 128 VAL A O 1
ATOM 1114 N N . TYR A 1 129 ? -13.862 -1.600 3.745 1.00 89.00 129 TYR A N 1
ATOM 1115 C CA . TYR A 1 129 ? -13.351 -1.221 5.066 1.00 89.00 129 TYR A CA 1
ATOM 1116 C C . TYR A 1 129 ? -13.639 0.227 5.445 1.00 89.00 129 TYR A C 1
ATOM 1118 O O . TYR A 1 129 ? -13.330 0.632 6.560 1.00 89.00 129 TYR A O 1
ATOM 1126 N N . GLY A 1 130 ? -14.199 1.027 4.542 1.00 90.94 130 GLY A N 1
ATOM 1127 C CA . GLY A 1 130 ? -14.406 2.454 4.747 1.00 90.94 130 GLY A CA 1
ATOM 1128 C C . GLY A 1 130 ? -13.179 3.292 4.382 1.00 90.94 130 GLY A C 1
ATOM 1129 O O . GLY A 1 130 ? -12.017 2.937 4.612 1.00 90.94 130 GLY A O 1
ATOM 1130 N N . ARG A 1 131 ? -13.443 4.475 3.822 1.00 90.38 131 ARG A N 1
ATOM 1131 C 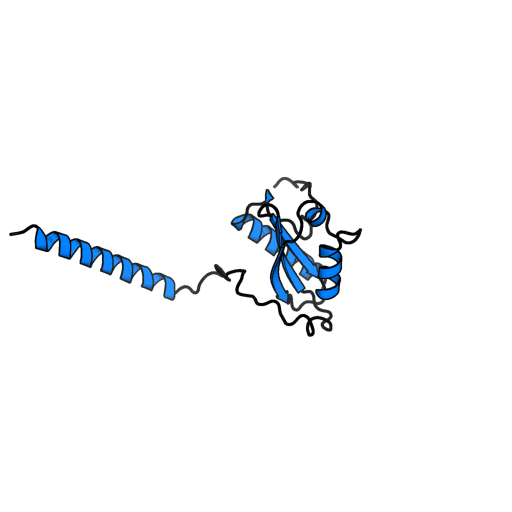CA . ARG A 1 131 ? -12.410 5.389 3.315 1.00 90.38 131 ARG A CA 1
ATOM 1132 C C . ARG A 1 131 ? -11.456 5.898 4.394 1.00 90.38 131 ARG A C 1
ATOM 1134 O O . ARG A 1 131 ? -10.311 6.194 4.085 1.00 90.38 131 ARG A O 1
ATOM 1141 N N . SER A 1 132 ? -11.868 5.981 5.658 1.00 90.88 132 SER A N 1
ATOM 1142 C CA . SER A 1 132 ? -11.014 6.405 6.783 1.00 90.88 132 SER A CA 1
ATOM 1143 C C . SER A 1 132 ? -10.035 5.324 7.267 1.00 90.88 132 SER A C 1
ATOM 1145 O O . SER A 1 132 ? -9.147 5.617 8.072 1.00 90.88 132 SER A O 1
ATOM 1147 N N . ASN A 1 133 ? -10.178 4.085 6.782 1.00 93.25 133 ASN A N 1
ATOM 1148 C CA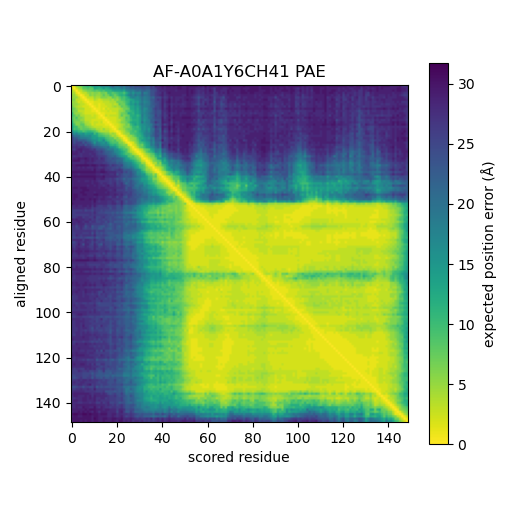 . ASN A 1 133 ? -9.414 2.936 7.264 1.00 93.25 133 ASN A CA 1
ATOM 1149 C C . ASN A 1 133 ? -8.310 2.477 6.307 1.00 93.25 133 ASN A C 1
ATOM 1151 O O . ASN A 1 133 ? -7.414 1.757 6.737 1.00 93.25 133 ASN A O 1
ATOM 1155 N N . VAL A 1 134 ? -8.322 2.916 5.045 1.00 93.12 134 VAL A N 1
ATOM 1156 C CA . VAL A 1 134 ? -7.372 2.455 4.020 1.00 93.12 134 VAL A CA 1
ATOM 1157 C C . VAL A 1 134 ? -6.656 3.635 3.367 1.00 93.12 134 VAL A C 1
ATOM 1159 O O . VAL A 1 134 ? -7.287 4.616 2.959 1.00 93.12 134 VAL A O 1
ATOM 1162 N N . ARG A 1 135 ? -5.335 3.532 3.222 1.00 94.06 135 ARG A N 1
ATOM 1163 C CA . ARG A 1 135 ? -4.500 4.477 2.460 1.00 94.06 135 ARG A CA 1
ATOM 1164 C C . ARG A 1 135 ? -3.613 3.726 1.470 1.00 94.06 135 ARG A C 1
ATOM 1166 O O . ARG A 1 135 ? -3.279 2.573 1.706 1.00 94.06 135 ARG A O 1
ATOM 1173 N N . GLY A 1 136 ? -3.215 4.384 0.390 1.00 91.06 136 GLY A N 1
ATOM 1174 C CA . GLY A 1 136 ? -2.351 3.808 -0.645 1.00 91.06 136 GLY A CA 1
ATOM 1175 C C . GLY A 1 136 ? -2.240 4.725 -1.856 1.00 91.06 136 GLY A C 1
ATOM 1176 O O . GLY A 1 136 ? -3.077 5.616 -2.018 1.00 91.06 136 GLY A O 1
ATOM 1177 N N . GLY A 1 137 ? -1.194 4.557 -2.670 1.00 83.94 137 GLY A N 1
ATOM 1178 C CA . GLY A 1 137 ? -0.954 5.362 -3.874 1.00 83.94 137 GLY A CA 1
ATOM 1179 C C . GLY A 1 137 ? -1.101 6.873 -3.662 1.00 83.94 137 GLY A C 1
ATOM 1180 O 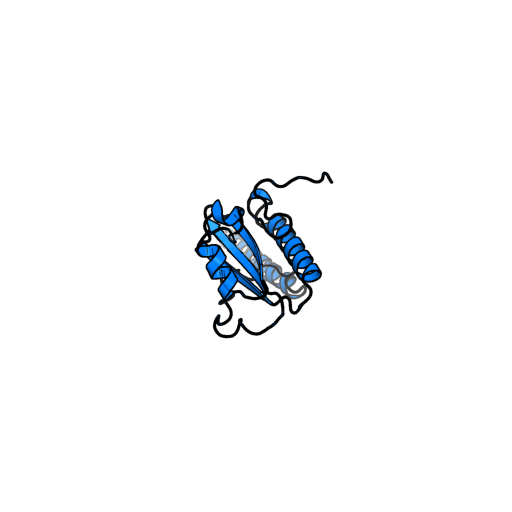O . GLY A 1 137 ? -0.558 7.446 -2.707 1.00 83.94 137 GLY A O 1
ATOM 1181 N N . TYR A 1 138 ? -1.897 7.518 -4.526 1.00 83.44 138 TYR A N 1
ATOM 1182 C CA . TYR A 1 138 ? -2.227 8.953 -4.450 1.00 83.44 138 TYR A CA 1
ATOM 1183 C C . TYR A 1 138 ? -2.935 9.365 -3.149 1.00 83.44 138 TYR A C 1
ATOM 1185 O O . TYR A 1 138 ? -2.911 10.534 -2.769 1.00 83.44 138 TYR A O 1
ATOM 1193 N N . TYR A 1 139 ? -3.529 8.413 -2.430 1.00 84.81 139 TYR A N 1
ATOM 1194 C CA . TYR A 1 139 ? -4.219 8.625 -1.160 1.00 84.81 139 TYR A CA 1
ATOM 1195 C C . TYR A 1 139 ? -3.364 8.178 0.028 1.00 84.81 139 TYR A C 1
ATOM 1197 O O . TYR A 1 139 ? -3.899 7.736 1.036 1.00 84.81 139 TYR A O 1
ATOM 1205 N N . SER A 1 140 ? -2.035 8.218 -0.082 1.00 81.00 140 SER A N 1
ATOM 1206 C CA . SER A 1 140 ? -1.121 7.822 1.002 1.00 81.00 140 SER A CA 1
ATOM 1207 C C . SER A 1 140 ? -0.954 8.892 2.090 1.00 81.00 140 SER A C 1
ATOM 1209 O O . SER A 1 140 ? -0.509 8.586 3.200 1.00 81.00 140 SER A O 1
ATOM 1211 N N . SER A 1 1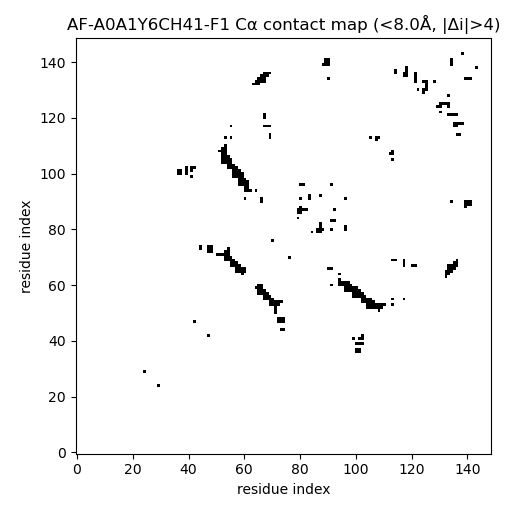41 ? -1.332 10.140 1.800 1.00 77.00 141 SER A N 1
ATOM 1212 C CA . SER A 1 141 ? -1.312 11.235 2.771 1.00 77.00 141 SER A CA 1
ATOM 1213 C C . SER A 1 141 ? -2.355 11.028 3.881 1.00 77.00 141 SER A C 1
ATOM 1215 O O . SER A 1 141 ? -3.494 10.656 3.588 1.00 77.00 141 SER A O 1
ATOM 1217 N N . PRO A 1 142 ? -2.015 11.311 5.157 1.00 68.25 142 PRO A N 1
ATOM 1218 C CA . PRO A 1 142 ? -2.967 11.193 6.264 1.00 68.25 142 PRO A CA 1
ATOM 1219 C C . PRO A 1 142 ? -4.189 12.103 6.084 1.00 68.25 142 PRO A C 1
ATOM 1221 O O . PRO A 1 142 ? -5.324 11.657 6.255 1.00 68.25 142 PRO A O 1
ATOM 1224 N N . LYS A 1 143 ? -3.948 13.352 5.659 1.00 71.56 143 LYS A N 1
ATOM 1225 C CA . LYS A 1 143 ? -4.981 14.289 5.210 1.00 71.56 143 LYS A CA 1
ATOM 1226 C C . LYS A 1 143 ? -5.288 13.996 3.741 1.00 71.56 143 LYS A C 1
ATOM 1228 O O . LYS A 1 143 ? -4.448 14.244 2.87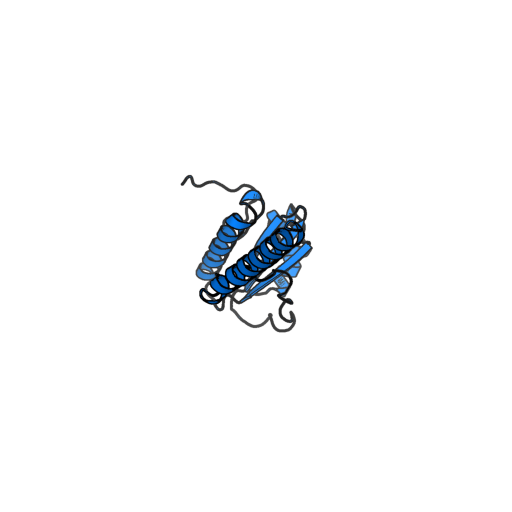5 1.00 71.56 143 LYS A O 1
ATOM 1233 N N . ILE A 1 144 ? -6.467 13.447 3.465 1.00 65.12 144 ILE A N 1
ATOM 1234 C CA . ILE A 1 144 ? -6.966 13.327 2.093 1.00 65.12 144 ILE A CA 1
ATOM 1235 C C . ILE A 1 144 ? -7.466 14.712 1.686 1.00 65.12 144 ILE A C 1
ATOM 1237 O O . ILE A 1 144 ? -8.364 15.246 2.328 1.00 65.12 144 ILE A O 1
ATOM 1241 N N . ARG A 1 145 ? -6.891 15.293 0.628 1.00 59.34 145 ARG A N 1
ATOM 1242 C CA . ARG A 1 145 ? -7.531 16.414 -0.066 1.00 59.34 145 ARG A CA 1
ATOM 1243 C C . ARG A 1 145 ? -8.684 15.845 -0.882 1.00 59.34 145 ARG A C 1
ATOM 1245 O O . ARG A 1 145 ? -8.463 14.995 -1.747 1.00 59.34 145 ARG A O 1
ATOM 1252 N N . TYR A 1 146 ? -9.899 16.261 -0.556 1.00 55.84 146 TYR A N 1
ATOM 1253 C CA . TYR A 1 146 ? -11.069 15.956 -1.362 1.00 55.84 146 TYR A CA 1
ATOM 1254 C C . TYR A 1 146 ? -10.981 16.834 -2.607 1.00 55.84 146 TYR A C 1
ATOM 1256 O O . TYR A 1 146 ? -10.829 18.046 -2.506 1.00 55.84 146 TYR A O 1
ATOM 1264 N N . LYS A 1 147 ? -10.940 16.205 -3.780 1.00 51.38 147 LYS A N 1
ATOM 1265 C CA . LYS A 1 147 ? -11.377 16.880 -4.994 1.00 51.38 147 LYS A CA 1
ATOM 1266 C C . LYS A 1 147 ? -12.862 16.569 -5.016 1.00 51.38 147 LYS A C 1
ATOM 1268 O O . LYS A 1 147 ? -13.198 15.383 -5.083 1.00 51.38 147 LYS A O 1
ATOM 1273 N N . ASP A 1 148 ? -13.675 17.582 -4.759 1.00 42.22 148 ASP A N 1
ATOM 1274 C CA . ASP A 1 148 ? -15.121 17.436 -4.775 1.00 42.22 148 ASP A CA 1
ATOM 1275 C C . ASP A 1 148 ? -15.554 16.867 -6.129 1.00 42.22 148 ASP A C 1
ATOM 1277 O O . ASP A 1 148 ? -14.886 17.075 -7.149 1.00 42.22 148 ASP A O 1
ATOM 1281 N N . SER A 1 149 ? -16.565 16.009 -6.029 1.00 43.19 149 SER A N 1
ATOM 1282 C CA . SER A 1 149 ? -17.100 15.105 -7.047 1.00 43.19 149 SER A CA 1
ATOM 1283 C C . SER A 1 149 ? -17.427 15.794 -8.363 1.00 43.19 149 SER A C 1
ATOM 1285 O O . SER A 1 149 ? -17.999 16.902 -8.305 1.00 43.19 149 SER A O 1
#

Mean predicted aligned error: 13.69 Å

Radius of gyration: 22.32 Å; Cα contacts (8 Å, |Δi|>4): 188; chains: 1; bounding box: 68×54×33 Å

Solvent-accessible surface area (backbone atoms only — not comparable to full-atom values): 8810 Å² total; per-residue (Å²): 143,68,69,72,61,53,56,52,50,53,55,50,51,53,51,49,53,58,55,55,64,62,57,69,65,70,81,54,73,76,82,87,67,77,75,58,57,77,74,53,71,73,71,65,76,85,74,55,72,75,55,79,32,34,30,39,35,34,32,36,28,46,92,81,25,36,41,38,48,76,38,52,39,59,72,62,46,53,49,35,53,74,66,56,48,93,81,24,56,66,46,49,69,76,31,49,78,75,47,77,36,40,76,44,79,64,85,34,70,53,63,67,62,49,47,51,50,40,37,51,52,42,55,53,46,22,77,75,67,35,65,94,30,52,32,17,53,94,49,36,53,85,74,71,80,78,76,81,130

Sequence (149 aa):
MYIVGTIIFIWIATKLLFLLGRRVHALLGPPFTQVRIYDLRPPNWRTLGQDKRYWLYLLHLENKKYYVGITKNLKRRRREEWQRGNRCPKWLKIHRPRGYVGVYPLRTKDKRKAEQIESAFTKHLWKVYGRSNVRGGYYSSPKIRYKDS

InterPro domains:
  IPR000305 GIY-YIG endonuclease [PS50164] (52-131)
  IPR035901 GIY-YIG endonuclease superfamily [G3DSA:3.40.1440.10] (48-135)
  IPR035901 GIY-YIG endonuclease superfamily [SSF82771] (53-133)